Protein AF-A0A418WU88-F1 (afdb_monomer_lite)

pLDDT: mean 78.82, std 15.45, range [35.62, 96.38]

Organism: NCBI:txid2320859

Foldseek 3Di:
DDDDPVNVVVVVVVVLVVLLVVLLVVVLLVVLLVVLVVCVVVVHQLQVVVVVVVPDDPDDDDSVNSSVVSSVVSSVVCVVPVCVCVVVVVSSVVSSVVVVVVVDDDDPPPPD

Radius of gyration: 18.82 Å; chains: 1; bounding box: 49×26×50 Å

Structure (mmCIF, N/CA/C/O backbone):
data_AF-A0A418WU88-F1
#
_entry.id   AF-A0A418WU88-F1
#
loop_
_atom_site.group_PDB
_atom_site.id
_atom_site.type_symbol
_atom_site.label_atom_id
_atom_site.label_alt_id
_atom_site.label_comp_id
_atom_site.label_asym_id
_atom_site.label_entity_id
_atom_site.label_seq_id
_atom_site.pdbx_PDB_ins_code
_atom_site.Cartn_x
_atom_site.Cartn_y
_atom_site.Cartn_z
_atom_site.occupancy
_atom_site.B_iso_or_equiv
_atom_site.auth_seq_id
_atom_site.auth_comp_id
_atom_site.auth_asym_id
_atom_site.auth_atom_id
_atom_site.pdbx_PDB_model_num
ATOM 1 N N . MET A 1 1 ? 35.689 -14.035 -19.741 1.00 50.28 1 MET A N 1
ATOM 2 C CA . MET A 1 1 ? 34.297 -14.440 -19.450 1.00 50.28 1 MET A CA 1
ATOM 3 C C . MET A 1 1 ? 33.384 -13.626 -20.368 1.00 50.28 1 MET A C 1
ATOM 5 O O . MET A 1 1 ? 33.329 -12.415 -20.205 1.00 50.28 1 MET A O 1
ATOM 9 N N . ARG A 1 2 ? 32.808 -14.221 -21.427 1.00 58.41 2 ARG A N 1
ATOM 10 C CA . ARG A 1 2 ? 31.928 -13.491 -22.364 1.00 58.41 2 ARG A CA 1
ATOM 11 C C . ARG A 1 2 ? 30.528 -13.432 -21.758 1.00 58.41 2 ARG A C 1
ATOM 13 O O . ARG A 1 2 ? 29.862 -14.454 -21.691 1.00 58.41 2 ARG A O 1
ATOM 20 N N . VAL A 1 3 ? 30.118 -12.250 -21.311 1.00 57.59 3 VAL A N 1
ATOM 21 C CA . VAL A 1 3 ? 28.709 -11.956 -21.036 1.00 57.59 3 VAL A CA 1
ATOM 22 C C . VAL A 1 3 ? 28.000 -11.877 -22.385 1.00 57.59 3 VAL A C 1
ATOM 24 O O . VAL A 1 3 ? 28.445 -11.140 -23.266 1.00 57.59 3 VAL A O 1
ATOM 27 N N . THR A 1 4 ? 26.953 -12.673 -22.581 1.00 71.12 4 THR A N 1
ATOM 28 C CA . THR A 1 4 ? 26.183 -12.661 -23.829 1.00 71.12 4 THR A CA 1
ATOM 29 C C . THR A 1 4 ? 25.096 -11.584 -23.775 1.00 71.12 4 THR A C 1
ATOM 31 O O . THR A 1 4 ? 24.661 -11.179 -22.697 1.00 71.12 4 THR A O 1
ATOM 34 N N . ALA A 1 5 ? 24.621 -11.111 -24.932 1.00 67.31 5 ALA A N 1
ATOM 35 C CA . ALA A 1 5 ? 23.509 -10.154 -24.995 1.00 67.31 5 ALA A CA 1
ATOM 36 C C . ALA A 1 5 ? 22.245 -10.681 -24.281 1.00 67.31 5 ALA A C 1
ATOM 38 O O . ALA A 1 5 ? 21.506 -9.909 -23.675 1.00 67.31 5 ALA A O 1
ATOM 39 N N . LEU A 1 6 ? 22.042 -12.004 -24.279 1.00 68.19 6 LEU A N 1
ATOM 40 C CA . LEU A 1 6 ? 20.950 -12.669 -23.569 1.00 68.19 6 LEU A CA 1
ATOM 41 C C . LEU A 1 6 ? 21.072 -12.528 -22.039 1.00 68.19 6 LEU A C 1
ATOM 43 O O . LEU A 1 6 ? 20.075 -12.280 -21.359 1.00 68.19 6 LEU A O 1
ATOM 47 N N . ASP A 1 7 ? 22.293 -12.605 -21.501 1.00 69.56 7 ASP A N 1
ATOM 48 C CA . ASP A 1 7 ? 22.562 -12.419 -20.067 1.00 69.56 7 ASP A CA 1
ATOM 49 C C . ASP A 1 7 ? 22.348 -10.970 -19.611 1.00 69.56 7 ASP A C 1
ATOM 51 O O . ASP A 1 7 ? 22.044 -10.718 -18.443 1.00 69.56 7 ASP A O 1
ATOM 55 N N . MET A 1 8 ? 22.545 -10.004 -20.513 1.00 63.41 8 MET A N 1
ATOM 56 C CA . MET A 1 8 ? 22.290 -8.585 -20.243 1.00 63.41 8 MET A CA 1
ATOM 57 C C . MET A 1 8 ? 20.791 -8.285 -20.262 1.00 63.41 8 MET A C 1
ATOM 59 O O . MET A 1 8 ? 20.279 -7.707 -19.308 1.00 63.41 8 MET A O 1
ATOM 63 N N . ILE A 1 9 ? 20.072 -8.768 -21.282 1.00 71.12 9 ILE A N 1
ATOM 64 C CA . ILE A 1 9 ? 18.610 -8.621 -21.393 1.00 71.12 9 ILE A CA 1
ATOM 65 C C . ILE A 1 9 ? 17.907 -9.234 -20.174 1.00 71.12 9 ILE A C 1
ATOM 67 O O . ILE A 1 9 ? 17.002 -8.624 -19.605 1.00 71.12 9 ILE A O 1
ATOM 71 N N . SER A 1 10 ? 18.359 -10.407 -19.725 1.00 79.19 10 SER A N 1
ATOM 72 C CA . SER A 1 10 ? 17.788 -11.086 -18.555 1.00 79.19 10 SER A CA 1
ATOM 73 C C . SER A 1 10 ? 18.009 -10.300 -17.256 1.00 79.19 10 SER A C 1
ATOM 75 O O . SER A 1 10 ? 17.119 -10.238 -16.405 1.00 79.19 10 SER A O 1
ATOM 77 N N . ARG A 1 11 ? 19.174 -9.653 -17.104 1.00 80.25 11 ARG A N 1
ATOM 78 C CA . ARG A 1 11 ? 19.482 -8.803 -15.943 1.00 80.25 11 ARG A CA 1
ATOM 79 C C . ARG A 1 11 ? 18.674 -7.511 -15.933 1.00 80.25 11 ARG A C 1
ATOM 81 O O . ARG A 1 11 ? 18.144 -7.151 -14.884 1.00 80.25 11 ARG A O 1
ATOM 88 N N . ASP A 1 12 ? 18.521 -6.858 -17.080 1.00 83.19 12 ASP A N 1
ATOM 89 C CA . ASP A 1 12 ? 17.716 -5.639 -17.193 1.00 83.19 12 ASP A CA 1
ATOM 90 C C . ASP A 1 12 ? 16.227 -5.911 -16.954 1.00 83.19 12 ASP A C 1
ATOM 92 O O . ASP A 1 12 ? 15.564 -5.148 -16.247 1.00 83.19 12 ASP A O 1
ATOM 96 N N . ALA A 1 13 ? 15.702 -7.029 -17.466 1.00 84.81 13 ALA A N 1
ATOM 97 C CA . ALA A 1 13 ? 14.332 -7.454 -17.193 1.00 84.81 13 ALA A CA 1
ATOM 98 C C . ALA A 1 13 ? 14.111 -7.731 -15.697 1.00 84.81 13 ALA A C 1
ATOM 100 O O . ALA A 1 13 ? 13.156 -7.218 -15.110 1.00 84.81 13 ALA A O 1
ATOM 101 N N . ARG A 1 14 ? 15.026 -8.471 -15.050 1.00 86.38 14 ARG A N 1
ATOM 102 C CA . ARG A 1 14 ? 14.977 -8.720 -13.598 1.00 86.38 14 ARG A CA 1
ATOM 103 C C . ARG A 1 14 ? 15.026 -7.413 -12.807 1.00 86.38 14 ARG A C 1
ATOM 105 O O . ARG A 1 14 ? 14.232 -7.233 -11.890 1.00 86.38 14 ARG A O 1
ATOM 112 N N . ARG A 1 15 ? 15.911 -6.485 -13.181 1.00 85.31 15 ARG A N 1
ATOM 113 C CA . ARG A 1 15 ? 16.019 -5.170 -12.538 1.00 85.31 15 ARG A CA 1
ATOM 114 C C . ARG A 1 15 ? 14.706 -4.393 -12.626 1.00 85.31 15 ARG A C 1
ATOM 116 O O . ARG A 1 15 ? 14.233 -3.909 -11.606 1.00 85.31 15 ARG A O 1
ATOM 123 N N . ARG A 1 16 ? 14.097 -4.304 -13.810 1.00 87.00 16 ARG A N 1
ATOM 124 C CA . ARG A 1 16 ? 12.817 -3.599 -13.998 1.00 87.00 16 ARG A CA 1
ATOM 125 C C . ARG A 1 16 ? 11.690 -4.196 -13.158 1.00 87.00 16 ARG A C 1
ATOM 127 O O . ARG A 1 16 ? 10.945 -3.446 -12.540 1.00 87.00 16 ARG A O 1
ATOM 134 N N . LEU A 1 17 ? 11.597 -5.525 -13.081 1.00 87.56 17 LEU A N 1
ATOM 135 C CA . LEU A 1 17 ? 10.594 -6.197 -12.246 1.00 87.56 17 LEU A CA 1
ATOM 136 C C . LEU A 1 17 ? 10.758 -5.868 -10.757 1.00 87.56 17 LEU A C 1
ATOM 138 O O . LEU A 1 17 ? 9.769 -5.672 -10.059 1.00 87.56 17 LEU A O 1
ATOM 142 N N . LEU A 1 18 ? 11.997 -5.774 -10.275 1.00 88.00 18 LEU A N 1
ATOM 143 C CA . LEU A 1 18 ? 12.281 -5.423 -8.883 1.00 88.00 18 LEU A CA 1
ATOM 144 C C . LEU A 1 18 ? 11.927 -3.966 -8.570 1.00 88.00 18 LEU A C 1
ATOM 146 O O . LEU A 1 18 ? 11.312 -3.706 -7.542 1.00 88.00 18 LEU A O 1
ATOM 150 N N . LEU A 1 19 ? 12.252 -3.033 -9.468 1.00 89.25 19 LEU A N 1
ATOM 151 C CA . LEU A 1 19 ? 11.873 -1.624 -9.309 1.00 89.25 19 LEU A CA 1
ATOM 152 C C . LEU A 1 19 ? 10.352 -1.438 -9.361 1.00 89.25 19 LEU A C 1
ATOM 154 O O . LEU A 1 19 ? 9.805 -0.630 -8.616 1.00 89.25 19 LEU A O 1
ATOM 158 N N . LEU A 1 20 ? 9.658 -2.209 -10.203 1.00 90.62 20 LEU A N 1
ATOM 159 C CA . LEU A 1 20 ? 8.199 -2.248 -10.213 1.00 90.62 20 LEU A CA 1
ATOM 160 C C . LEU A 1 20 ? 7.647 -2.782 -8.882 1.00 90.62 20 LEU A C 1
ATOM 162 O O . LEU A 1 20 ? 6.722 -2.194 -8.331 1.00 90.62 20 LEU A O 1
ATOM 166 N N . ALA A 1 21 ? 8.223 -3.857 -8.336 1.00 89.00 21 ALA A N 1
ATOM 167 C CA . ALA A 1 21 ? 7.818 -4.386 -7.034 1.00 89.00 21 ALA A CA 1
ATOM 168 C C . ALA A 1 21 ? 8.037 -3.368 -5.898 1.00 89.00 21 ALA A C 1
ATOM 170 O O . ALA A 1 21 ? 7.178 -3.231 -5.028 1.00 89.00 21 ALA A O 1
ATOM 171 N N . GLU A 1 22 ? 9.142 -2.618 -5.932 1.00 91.81 22 GLU A N 1
ATOM 172 C CA . GLU A 1 22 ? 9.416 -1.521 -4.995 1.00 91.81 22 GLU A CA 1
ATOM 173 C C . GLU A 1 22 ? 8.390 -0.387 -5.144 1.00 91.81 22 GLU A C 1
ATOM 175 O O . GLU A 1 22 ? 7.791 0.030 -4.155 1.00 91.81 22 GLU A O 1
ATOM 180 N N . ALA A 1 23 ? 8.097 0.046 -6.374 1.00 92.06 23 ALA A N 1
ATOM 181 C CA . ALA A 1 23 ? 7.081 1.06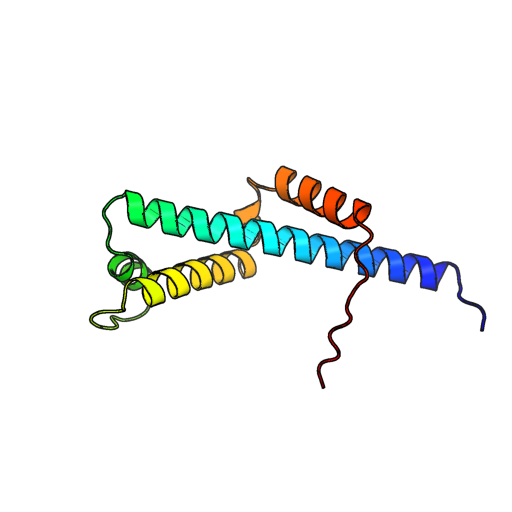3 -6.646 1.00 92.06 23 ALA A CA 1
ATOM 182 C C . ALA A 1 23 ? 5.683 0.646 -6.155 1.00 92.06 23 ALA A C 1
ATOM 184 O O . ALA A 1 23 ? 4.987 1.441 -5.522 1.00 92.06 23 ALA A O 1
ATOM 185 N N . ILE A 1 24 ? 5.283 -0.605 -6.403 1.00 91.62 24 ILE A N 1
ATOM 186 C CA . ILE A 1 24 ? 4.026 -1.177 -5.902 1.00 91.62 24 ILE A CA 1
ATOM 187 C C . ILE A 1 24 ? 4.017 -1.179 -4.370 1.00 91.62 24 ILE A C 1
ATOM 189 O O . ILE A 1 24 ? 3.025 -0.778 -3.764 1.00 91.62 24 ILE A O 1
ATOM 193 N N . GLY A 1 25 ? 5.117 -1.603 -3.741 1.00 90.50 25 GLY A N 1
ATOM 194 C CA . GLY A 1 25 ? 5.255 -1.639 -2.287 1.00 90.50 25 GLY A CA 1
ATOM 195 C C . GLY A 1 25 ? 5.140 -0.258 -1.640 1.00 90.50 25 GLY A C 1
ATOM 196 O O . GLY A 1 25 ? 4.444 -0.112 -0.634 1.00 90.50 25 GLY A O 1
ATOM 197 N N . ASP A 1 26 ? 5.768 0.756 -2.231 1.00 92.38 26 ASP A N 1
ATOM 198 C CA . ASP A 1 26 ? 5.703 2.147 -1.772 1.00 92.38 26 ASP A CA 1
ATOM 199 C C . ASP A 1 26 ? 4.275 2.702 -1.843 1.00 92.38 26 ASP A C 1
ATOM 201 O O . ASP A 1 26 ? 3.757 3.243 -0.859 1.00 92.38 26 ASP A O 1
ATOM 205 N N . VAL A 1 27 ? 3.614 2.537 -2.994 1.00 93.69 27 VAL A N 1
ATOM 206 C CA . VAL A 1 27 ? 2.232 2.997 -3.191 1.00 93.69 27 VAL A CA 1
ATOM 207 C C . VAL A 1 27 ? 1.291 2.261 -2.242 1.00 93.69 27 VAL A C 1
ATOM 209 O O . VAL A 1 27 ? 0.457 2.890 -1.592 1.00 93.69 27 VAL A O 1
ATOM 212 N N . ALA A 1 28 ? 1.465 0.949 -2.074 1.00 92.25 28 ALA A N 1
ATOM 213 C CA . ALA A 1 28 ? 0.671 0.173 -1.134 1.00 92.25 28 ALA A CA 1
ATOM 214 C C . ALA A 1 28 ? 0.828 0.686 0.310 1.00 92.25 28 ALA A C 1
ATOM 216 O O . ALA A 1 28 ? -0.160 0.882 1.013 1.00 92.25 28 ALA A O 1
ATOM 217 N N . GLN A 1 29 ? 2.047 0.977 0.765 1.00 91.38 29 GLN A N 1
ATOM 218 C CA . GLN A 1 29 ? 2.265 1.516 2.112 1.00 91.38 29 GLN A CA 1
ATOM 219 C C . GLN A 1 29 ? 1.614 2.889 2.310 1.00 91.38 29 GLN A C 1
ATOM 221 O O . GLN A 1 29 ? 0.975 3.123 3.341 1.00 91.38 29 GLN A O 1
ATOM 226 N N . ARG A 1 30 ? 1.734 3.786 1.323 1.00 94.25 30 ARG A N 1
ATOM 227 C CA . ARG A 1 30 ? 1.082 5.102 1.364 1.00 94.25 30 ARG A CA 1
ATOM 228 C C . ARG A 1 30 ? -0.435 4.957 1.469 1.00 94.25 30 ARG A C 1
ATOM 230 O O . ARG A 1 30 ? -1.046 5.556 2.355 1.00 94.25 30 ARG A O 1
ATOM 237 N N . VAL A 1 31 ? -1.040 4.145 0.602 1.00 91.44 31 VAL A N 1
ATOM 238 C CA . VAL A 1 31 ? -2.494 3.953 0.593 1.00 91.44 31 VAL A CA 1
ATOM 239 C C . VAL A 1 31 ? -2.960 3.270 1.882 1.00 91.44 31 VAL A C 1
ATOM 241 O O . VAL A 1 31 ? -3.949 3.709 2.462 1.00 91.44 31 VAL A O 1
ATOM 244 N N . ALA A 1 32 ? -2.225 2.288 2.415 1.00 89.62 32 ALA A N 1
ATOM 245 C CA . ALA A 1 32 ? -2.522 1.692 3.721 1.00 89.62 32 ALA A CA 1
ATOM 246 C C . ALA A 1 32 ? -2.617 2.762 4.824 1.00 89.62 32 ALA A C 1
ATOM 248 O O . ALA A 1 32 ? -3.568 2.777 5.610 1.00 89.62 32 ALA A O 1
ATOM 249 N N . ALA A 1 33 ? -1.663 3.698 4.860 1.00 88.31 33 ALA A N 1
ATOM 250 C CA . ALA A 1 33 ? -1.660 4.799 5.819 1.00 88.31 33 ALA A CA 1
ATOM 251 C C . ALA A 1 33 ? -2.843 5.767 5.618 1.00 88.31 33 ALA A C 1
ATOM 253 O O . ALA A 1 33 ? -3.414 6.263 6.597 1.00 88.31 33 ALA A O 1
ATOM 254 N N . GLU A 1 34 ? -3.257 6.012 4.372 1.00 90.62 34 GLU A N 1
ATOM 255 C CA . GLU A 1 34 ? -4.448 6.809 4.062 1.00 90.62 34 GLU A CA 1
ATOM 256 C C . GLU A 1 34 ? -5.736 6.134 4.512 1.00 90.62 34 GLU A C 1
ATOM 258 O O . GLU A 1 34 ? -6.593 6.802 5.090 1.00 90.62 34 GLU A O 1
ATOM 263 N N . GLN A 1 35 ? -5.862 4.822 4.310 1.00 86.19 35 GLN A N 1
ATOM 264 C CA . GLN A 1 35 ? -7.029 4.059 4.753 1.00 86.19 35 GLN A CA 1
ATOM 265 C C . GLN A 1 35 ? -7.138 4.050 6.276 1.00 86.19 35 GLN A C 1
ATOM 267 O O . GLN A 1 35 ? -8.208 4.316 6.825 1.00 86.19 35 GLN A O 1
ATOM 272 N N . VAL A 1 36 ? -6.020 3.858 6.981 1.00 85.38 36 VAL A N 1
ATOM 273 C CA . VAL A 1 36 ? -5.987 3.998 8.443 1.00 85.38 36 VAL A CA 1
ATOM 274 C C . VAL A 1 36 ? -6.410 5.407 8.866 1.00 85.38 36 VAL A C 1
ATOM 276 O O . VAL A 1 36 ? -7.251 5.569 9.753 1.00 85.38 36 VAL A O 1
ATOM 279 N N . SER A 1 37 ? -5.873 6.437 8.212 1.00 87.19 37 SER A N 1
ATOM 280 C CA . SER A 1 37 ? -6.225 7.832 8.498 1.00 87.19 37 SER A CA 1
ATOM 281 C C . SER A 1 37 ? -7.694 8.140 8.190 1.00 87.19 37 SER A C 1
ATOM 283 O O . SER A 1 37 ? -8.320 8.947 8.877 1.00 87.19 37 SER A O 1
ATOM 285 N N . HIS A 1 38 ? -8.267 7.510 7.164 1.00 86.81 38 HIS A N 1
ATOM 286 C CA . HIS A 1 38 ? -9.679 7.620 6.815 1.00 86.81 38 HIS A CA 1
ATOM 287 C C . HIS A 1 38 ? -10.564 7.031 7.917 1.00 86.81 38 HIS A C 1
ATOM 289 O O . HIS A 1 38 ? -11.424 7.745 8.430 1.00 86.81 38 HIS A O 1
ATOM 295 N N . VAL A 1 39 ? -10.282 5.800 8.358 1.00 82.50 39 VAL A N 1
ATOM 296 C CA . VAL A 1 39 ? -10.974 5.147 9.485 1.00 82.50 39 VAL A CA 1
ATOM 297 C C . VAL A 1 39 ? -10.941 6.031 10.732 1.00 82.50 39 VAL A C 1
ATOM 299 O O . VAL A 1 39 ? -11.965 6.274 11.363 1.00 82.50 39 VAL A O 1
ATOM 302 N N . MET A 1 40 ? -9.774 6.592 11.055 1.00 80.38 40 MET A N 1
ATOM 303 C CA . MET A 1 40 ? -9.610 7.451 12.229 1.00 80.38 40 MET A CA 1
ATOM 304 C C . MET A 1 40 ? -10.401 8.765 12.151 1.00 80.38 40 MET A C 1
ATOM 306 O O . MET A 1 40 ? -10.819 9.281 13.187 1.00 80.38 40 MET A O 1
ATOM 310 N N . ARG A 1 41 ? -10.604 9.324 10.950 1.00 84.12 41 ARG A N 1
ATOM 311 C CA . ARG A 1 41 ? -11.381 10.561 10.748 1.00 84.12 41 ARG A CA 1
ATOM 312 C C . ARG A 1 41 ? -12.888 10.349 10.839 1.00 84.12 41 ARG A C 1
ATOM 314 O O . ARG A 1 41 ? -13.586 11.288 11.202 1.00 84.12 41 ARG A O 1
ATOM 321 N N . GLN A 1 42 ? -13.384 9.145 10.556 1.00 79.69 42 GLN A N 1
ATOM 322 C CA . GLN A 1 42 ? -14.812 8.828 10.680 1.00 79.69 42 GLN A CA 1
ATOM 323 C C . GLN A 1 42 ? -15.288 8.700 12.140 1.00 79.69 42 GLN A C 1
ATOM 325 O O . GLN A 1 42 ? -16.467 8.472 12.389 1.00 79.69 42 GLN A O 1
ATOM 330 N N . GLY A 1 43 ? -14.396 8.884 13.121 1.00 61.66 43 GLY A N 1
ATOM 331 C CA . GLY A 1 43 ? -14.728 8.788 14.545 1.00 61.66 43 GLY A CA 1
ATOM 332 C C . GLY A 1 43 ? -14.732 7.354 15.076 1.00 61.66 43 GLY A C 1
ATOM 333 O O . GLY A 1 43 ? -14.951 7.147 16.271 1.00 61.66 43 GLY A O 1
ATOM 334 N N . ASP A 1 44 ? -14.429 6.370 14.229 1.00 65.75 44 ASP A N 1
ATOM 335 C CA . ASP A 1 44 ? -14.265 4.990 14.654 1.00 65.75 44 ASP A CA 1
ATOM 336 C C . ASP A 1 44 ? -12.929 4.794 15.373 1.00 65.75 44 ASP A C 1
ATOM 338 O O . ASP A 1 44 ? -11.850 5.171 14.908 1.00 65.75 44 ASP A O 1
ATOM 342 N N . ALA A 1 45 ? -12.992 4.165 16.548 1.00 72.56 45 ALA A N 1
ATOM 343 C CA . ALA A 1 45 ? -11.792 3.726 17.240 1.00 72.56 45 ALA A CA 1
ATOM 344 C C . ALA A 1 45 ? -11.078 2.677 16.363 1.00 72.56 45 ALA A C 1
ATOM 346 O O . ALA A 1 45 ? -11.709 1.683 16.003 1.00 72.56 45 ALA A O 1
ATOM 347 N N . PRO A 1 46 ? -9.769 2.805 16.070 1.00 70.56 46 PRO A N 1
ATOM 348 C CA . PRO A 1 46 ? -9.023 1.816 15.280 1.00 70.56 46 PRO A CA 1
ATOM 349 C C . PRO A 1 46 ? -9.193 0.368 15.765 1.00 70.56 46 PRO A C 1
ATOM 351 O O . PRO A 1 46 ? -9.197 -0.567 14.973 1.00 70.56 46 PRO A O 1
ATOM 354 N N . SER A 1 47 ? -9.397 0.171 17.070 1.00 68.62 47 SER A N 1
ATOM 355 C CA . SER A 1 47 ? -9.705 -1.131 17.669 1.00 68.62 47 SER A CA 1
ATOM 356 C C . SER A 1 47 ? -11.044 -1.727 17.209 1.00 68.62 47 SER A C 1
ATOM 358 O O . SER A 1 47 ? -11.137 -2.944 17.056 1.00 68.62 47 SER A O 1
ATOM 360 N N . ARG A 1 48 ? -12.071 -0.906 16.948 1.00 72.56 48 ARG A N 1
ATOM 361 C CA . ARG A 1 48 ? -13.341 -1.358 16.355 1.00 72.56 48 ARG A CA 1
ATOM 362 C C . ARG A 1 48 ? -13.154 -1.814 14.916 1.00 72.56 48 ARG A C 1
ATOM 364 O O . ARG A 1 48 ? -13.635 -2.889 14.585 1.00 72.56 48 ARG A O 1
ATOM 371 N N . ALA A 1 49 ? -12.409 -1.067 14.104 1.00 73.12 49 ALA A N 1
ATOM 372 C CA . ALA A 1 49 ? -12.115 -1.466 12.728 1.00 73.12 49 ALA A CA 1
ATOM 373 C C . ALA A 1 49 ? -11.361 -2.809 12.674 1.00 73.12 49 ALA A C 1
ATOM 375 O O . ALA A 1 49 ? -11.738 -3.694 11.913 1.00 73.12 49 ALA A O 1
ATOM 376 N N . VAL A 1 50 ? -10.374 -3.017 13.558 1.00 70.94 50 VAL A N 1
ATOM 377 C CA . VAL A 1 50 ? -9.693 -4.321 13.705 1.00 70.94 50 VAL A CA 1
ATOM 378 C C . VAL A 1 50 ? -10.672 -5.436 14.093 1.00 70.94 50 VAL A C 1
ATOM 380 O O . VAL A 1 50 ? -10.581 -6.538 13.562 1.00 70.94 50 VAL A O 1
ATOM 383 N N . THR A 1 51 ? -11.627 -5.147 14.981 1.00 69.75 51 THR A N 1
ATOM 384 C CA . THR A 1 51 ? -12.644 -6.119 15.421 1.00 69.75 51 THR A CA 1
ATOM 385 C C . THR A 1 51 ? -13.627 -6.470 14.294 1.00 69.75 51 THR A C 1
ATOM 387 O O . THR A 1 51 ? -13.996 -7.630 14.137 1.00 69.75 51 THR A O 1
ATOM 390 N N . MET A 1 52 ? -14.036 -5.487 13.483 1.00 68.25 52 MET A N 1
ATOM 391 C CA . MET A 1 52 ? -14.933 -5.684 12.334 1.00 68.25 52 MET A CA 1
ATOM 392 C C . MET A 1 52 ? -14.299 -6.512 11.211 1.00 68.25 52 MET A C 1
ATOM 394 O O . MET A 1 52 ? -15.016 -7.168 10.464 1.00 68.25 52 MET A O 1
ATOM 398 N N . LEU A 1 53 ? -12.967 -6.550 11.127 1.00 67.12 53 LEU A N 1
ATOM 399 C CA . LEU A 1 53 ? -12.217 -7.380 10.178 1.00 67.12 53 LEU A CA 1
ATOM 400 C C . LEU A 1 53 ? -12.174 -8.874 10.569 1.00 67.12 53 LEU A C 1
ATOM 402 O O . LEU A 1 53 ? -11.371 -9.631 10.031 1.00 67.12 53 LEU A O 1
ATOM 406 N N . GLY A 1 54 ? -13.007 -9.319 11.518 1.00 59.28 54 GLY A N 1
ATOM 407 C CA . GLY A 1 54 ? -13.158 -10.732 11.885 1.00 59.28 54 GLY A CA 1
ATOM 408 C C . GLY A 1 54 ? -11.986 -11.321 12.677 1.00 59.28 54 GLY A C 1
ATOM 409 O O . GLY A 1 54 ? -12.052 -12.477 13.096 1.00 59.28 54 GLY A O 1
ATOM 410 N N . ARG A 1 55 ? -10.925 -10.543 12.942 1.00 58.97 55 ARG A N 1
ATOM 411 C CA . ARG A 1 55 ? -9.859 -10.945 13.866 1.00 58.97 55 ARG A CA 1
ATOM 412 C C . ARG A 1 55 ? -10.336 -10.689 15.296 1.00 58.97 55 ARG A C 1
ATOM 414 O O . ARG A 1 55 ? -10.552 -9.550 15.700 1.00 58.97 55 ARG A O 1
ATOM 421 N N . LEU A 1 56 ? -10.547 -11.793 16.014 1.00 52.31 56 LEU A N 1
ATOM 422 C CA . LEU A 1 56 ? -11.116 -11.883 17.359 1.00 52.31 56 LEU A CA 1
ATOM 423 C C . LEU A 1 56 ? -10.648 -10.777 18.317 1.00 52.31 56 LEU A C 1
ATOM 425 O O . LEU A 1 56 ? -9.482 -10.38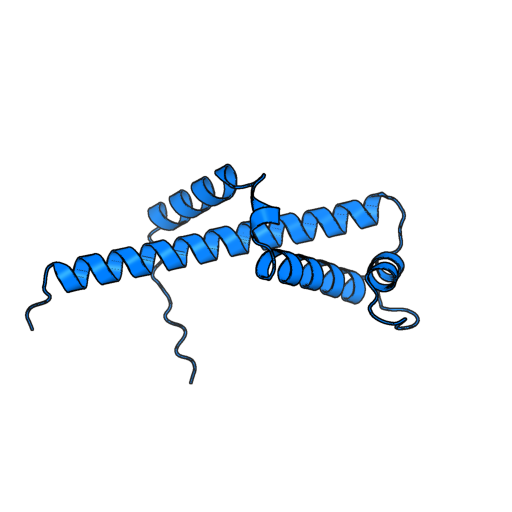9 18.350 1.00 52.31 56 LEU A O 1
ATOM 429 N N . ALA A 1 57 ? -11.613 -10.333 19.121 1.00 51.91 57 ALA A N 1
ATOM 430 C CA . ALA A 1 57 ? -11.541 -9.322 20.162 1.00 51.91 57 ALA A CA 1
ATOM 431 C C . ALA A 1 57 ? -10.301 -9.438 21.070 1.00 51.91 57 ALA A C 1
ATOM 433 O O . ALA A 1 57 ? -10.343 -10.044 22.139 1.00 51.91 57 ALA A O 1
ATOM 434 N N . GLU A 1 58 ? -9.210 -8.765 20.709 1.00 52.59 58 GLU A N 1
ATOM 435 C CA . GLU A 1 58 ? -8.220 -8.356 21.701 1.00 52.59 58 GLU A CA 1
ATOM 436 C C . GLU A 1 58 ? -8.805 -7.156 22.455 1.00 52.59 58 GLU A C 1
ATOM 438 O O . GLU A 1 58 ? -8.805 -6.015 21.979 1.00 52.59 58 GLU A O 1
ATOM 443 N N . ALA A 1 59 ? -9.365 -7.432 23.634 1.00 55.12 59 ALA A N 1
ATOM 444 C CA . ALA A 1 59 ? -9.820 -6.411 24.561 1.00 55.12 59 ALA A CA 1
ATOM 445 C C . ALA A 1 59 ? -8.713 -5.354 24.753 1.00 55.12 59 ALA A C 1
ATOM 447 O O . ALA A 1 59 ? -7.626 -5.647 25.243 1.00 55.12 59 ALA A O 1
ATOM 448 N N . ARG A 1 60 ? -9.014 -4.111 24.349 1.00 65.38 60 ARG A N 1
ATOM 449 C CA . ARG A 1 60 ? -8.158 -2.916 24.481 1.00 65.38 60 ARG A CA 1
ATOM 450 C C . ARG A 1 60 ? -6.782 -3.018 23.802 1.00 65.38 60 ARG A C 1
A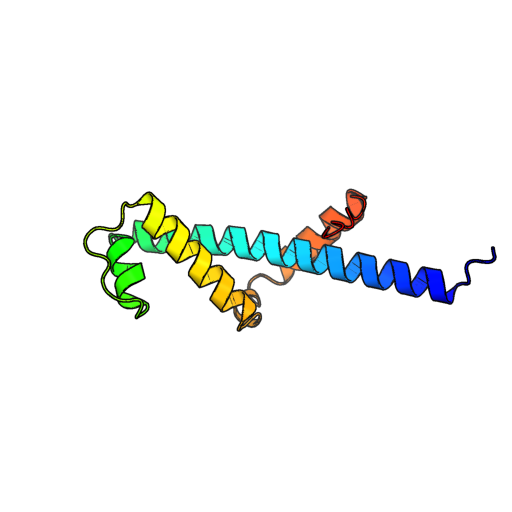TOM 452 O O . ARG A 1 60 ? -5.754 -2.769 24.426 1.00 65.38 60 ARG A O 1
ATOM 459 N N . LEU A 1 61 ? -6.757 -3.257 22.491 1.00 72.25 61 LEU A N 1
ATOM 460 C CA . LEU A 1 61 ? -5.574 -2.942 21.679 1.00 72.25 61 LEU A CA 1
ATOM 461 C C . LEU A 1 61 ? -5.188 -1.453 21.830 1.00 72.25 61 LEU A C 1
ATOM 463 O O . LEU A 1 61 ? -6.019 -0.579 21.557 1.00 72.25 61 LEU A O 1
ATOM 467 N N . PRO A 1 62 ? -3.937 -1.131 22.218 1.00 79.88 62 PRO A N 1
ATOM 468 C CA . PRO A 1 62 ? -3.440 0.239 22.190 1.00 79.88 62 PRO A CA 1
ATOM 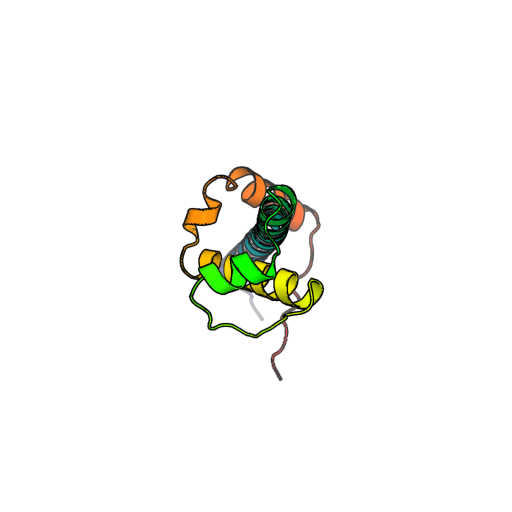469 C C . PRO A 1 62 ? -3.567 0.832 20.784 1.00 79.88 62 PRO A C 1
ATOM 471 O O . PRO A 1 62 ? -3.294 0.147 19.797 1.00 79.88 62 PRO A O 1
ATOM 474 N N . ARG A 1 63 ? -3.912 2.123 20.687 1.00 80.06 63 ARG A N 1
ATOM 475 C CA . ARG A 1 63 ? -4.141 2.825 19.406 1.00 80.06 63 ARG A CA 1
ATOM 476 C C . ARG A 1 63 ? -3.031 2.581 18.381 1.00 80.06 63 ARG A C 1
ATOM 478 O O . ARG A 1 63 ? -3.329 2.304 17.227 1.00 80.06 63 ARG A O 1
ATOM 485 N N . ARG A 1 64 ? -1.767 2.627 18.813 1.00 84.50 64 ARG A N 1
ATOM 486 C CA . ARG A 1 64 ? -0.603 2.348 17.960 1.00 84.50 64 ARG A CA 1
ATOM 487 C C . ARG A 1 64 ? -0.636 0.936 17.362 1.00 84.50 64 ARG A C 1
ATOM 489 O O . ARG A 1 64 ? -0.523 0.797 16.153 1.00 84.50 64 ARG A O 1
ATOM 496 N N . LYS A 1 65 ? -0.859 -0.094 18.185 1.00 84.00 65 LYS A N 1
ATOM 497 C CA . LYS A 1 65 ? -0.940 -1.485 17.712 1.00 84.00 65 LYS A CA 1
ATOM 498 C C . LYS A 1 65 ? -2.133 -1.705 16.783 1.00 84.00 65 LYS A C 1
ATOM 500 O O . LYS A 1 65 ? -2.032 -2.471 15.835 1.00 84.00 65 LYS A O 1
ATOM 505 N N . ALA A 1 66 ? -3.258 -1.036 17.036 1.00 80.81 66 ALA A N 1
ATOM 506 C CA . ALA A 1 66 ? -4.414 -1.101 16.146 1.00 80.81 66 ALA A CA 1
ATOM 507 C C . ALA A 1 66 ? -4.115 -0.479 14.768 1.00 80.81 66 ALA A C 1
ATOM 509 O O . ALA A 1 66 ? -4.471 -1.068 13.755 1.00 80.81 66 ALA A O 1
ATOM 510 N N . ILE A 1 67 ? -3.411 0.658 14.727 1.00 84.44 67 ILE A N 1
ATOM 511 C CA . ILE A 1 67 ? -2.935 1.287 13.483 1.00 84.44 67 ILE A CA 1
ATOM 512 C C . ILE A 1 67 ? -2.001 0.347 12.712 1.00 84.44 67 ILE A C 1
ATOM 514 O O . ILE A 1 67 ? -2.220 0.113 11.527 1.00 84.44 67 ILE A O 1
ATOM 518 N N . GLU A 1 68 ? -1.005 -0.227 13.389 1.00 86.12 68 GLU A N 1
ATOM 519 C CA . GLU A 1 68 ? -0.054 -1.171 12.786 1.00 86.12 68 GLU A CA 1
ATOM 520 C C . GLU A 1 68 ? -0.776 -2.404 12.215 1.00 86.12 68 GLU A C 1
ATOM 522 O O . GLU A 1 68 ? -0.523 -2.792 11.076 1.00 86.12 68 GLU A O 1
ATOM 527 N N . LYS A 1 69 ? -1.735 -2.980 12.959 1.00 84.62 69 LYS A N 1
ATOM 528 C CA . LYS A 1 69 ? -2.541 -4.117 12.483 1.00 84.62 69 LYS A CA 1
ATOM 529 C C . LYS A 1 69 ? -3.421 -3.759 11.284 1.00 84.62 69 LYS A C 1
ATOM 531 O O . LYS A 1 69 ? -3.514 -4.560 10.362 1.00 84.62 69 LYS A O 1
ATOM 536 N N . LEU A 1 70 ? -4.056 -2.585 11.277 1.00 83.81 70 LEU A N 1
ATOM 537 C CA . LEU A 1 70 ? -4.879 -2.145 10.144 1.00 83.81 70 LEU A CA 1
ATOM 538 C C . LEU A 1 70 ? -4.039 -1.932 8.883 1.00 83.81 70 LEU A C 1
ATOM 540 O O . LEU A 1 70 ? -4.420 -2.407 7.817 1.00 83.81 70 LEU A O 1
ATOM 544 N N . ALA A 1 71 ? -2.888 -1.266 9.010 1.00 87.25 71 ALA A N 1
ATOM 545 C CA . ALA A 1 71 ? -1.972 -1.080 7.891 1.00 87.25 71 ALA A CA 1
ATOM 546 C C . ALA A 1 71 ? -1.472 -2.432 7.358 1.00 87.25 71 ALA A C 1
ATOM 548 O O . ALA A 1 71 ? -1.525 -2.674 6.155 1.00 87.25 71 ALA A O 1
ATOM 549 N N . GLY A 1 72 ? -1.062 -3.340 8.252 1.00 88.31 72 GLY A N 1
ATOM 550 C CA . GLY A 1 72 ? -0.641 -4.693 7.887 1.00 88.31 72 GLY A CA 1
ATOM 551 C C . GLY A 1 72 ? -1.733 -5.484 7.166 1.00 88.31 72 GLY A C 1
ATOM 552 O O . GLY A 1 72 ? -1.471 -6.063 6.118 1.00 88.31 72 GLY A O 1
ATOM 553 N N . GLN A 1 73 ? -2.971 -5.448 7.666 1.00 86.25 73 GLN A N 1
ATOM 554 C CA . GLN A 1 73 ? -4.098 -6.131 7.028 1.00 86.25 73 GLN A CA 1
ATOM 555 C C . GLN A 1 73 ? -4.386 -5.577 5.631 1.00 86.25 73 GLN A C 1
ATOM 557 O O . GLN A 1 73 ? -4.676 -6.339 4.714 1.00 86.25 73 GLN A O 1
ATOM 562 N N . TRP A 1 74 ? -4.304 -4.259 5.451 1.00 86.56 74 TRP A N 1
ATOM 563 C CA . TRP A 1 74 ? -4.510 -3.658 4.138 1.00 86.56 74 TRP A CA 1
ATOM 564 C C . TRP A 1 74 ? -3.419 -4.087 3.145 1.00 86.56 74 TRP A C 1
ATOM 566 O O . TRP A 1 74 ? -3.717 -4.415 1.999 1.00 86.56 74 TRP A O 1
ATOM 576 N N . LEU A 1 75 ? -2.164 -4.171 3.600 1.00 89.44 75 LEU A N 1
ATOM 577 C CA . LEU A 1 75 ? -1.058 -4.692 2.792 1.00 89.44 75 LEU A CA 1
ATOM 578 C C . LEU A 1 75 ? -1.234 -6.178 2.441 1.00 89.44 75 LEU A C 1
ATOM 580 O O . LEU A 1 75 ? -0.940 -6.566 1.312 1.00 89.44 75 LEU A O 1
ATOM 584 N N . GLU A 1 76 ? -1.732 -7.002 3.368 1.00 89.88 76 GLU A N 1
ATOM 585 C CA . GLU A 1 76 ? -2.097 -8.399 3.086 1.00 89.88 76 GLU A CA 1
ATOM 586 C C . GLU A 1 76 ? -3.195 -8.475 2.016 1.00 89.88 76 GLU A C 1
ATOM 588 O O . GLU A 1 76 ? -3.043 -9.197 1.036 1.00 89.88 76 GLU A O 1
ATOM 593 N N . MET A 1 77 ? -4.244 -7.651 2.123 1.00 88.12 77 MET A N 1
ATOM 594 C CA . MET A 1 77 ? -5.309 -7.597 1.115 1.00 88.12 77 MET A CA 1
ATOM 595 C C . MET A 1 77 ? -4.796 -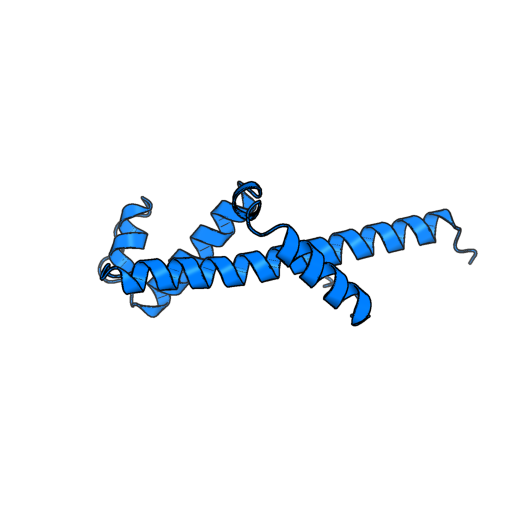7.195 -0.270 1.00 88.12 77 MET A C 1
ATOM 597 O O . MET A 1 77 ? -5.233 -7.763 -1.265 1.00 88.12 77 MET A O 1
ATOM 601 N N . VAL A 1 78 ? -3.874 -6.232 -0.355 1.00 88.38 78 VAL A N 1
ATOM 602 C CA . VAL A 1 78 ? -3.246 -5.845 -1.629 1.00 88.38 78 VAL A CA 1
ATOM 603 C C . VAL A 1 78 ? -2.368 -6.955 -2.192 1.00 88.38 78 VAL A C 1
ATOM 605 O O . VAL A 1 78 ? -2.333 -7.142 -3.406 1.00 88.38 78 VAL A O 1
ATOM 608 N N . ARG A 1 79 ? -1.670 -7.707 -1.336 1.00 88.81 79 ARG A N 1
ATOM 609 C CA . ARG A 1 79 ? -0.886 -8.867 -1.772 1.00 88.81 79 ARG A CA 1
ATOM 610 C C . ARG A 1 79 ? -1.784 -9.953 -2.364 1.00 88.81 79 ARG A C 1
ATOM 612 O O . ARG A 1 79 ? -1.453 -10.490 -3.417 1.00 88.81 79 ARG A O 1
ATOM 619 N N . ASP A 1 80 ? -2.901 -10.244 -1.705 1.00 90.31 80 ASP A N 1
ATOM 620 C CA . ASP A 1 80 ? -3.854 -11.269 -2.138 1.00 90.31 80 ASP A CA 1
ATOM 621 C C . ASP A 1 80 ? -4.689 -10.811 -3.344 1.00 90.31 80 ASP A C 1
ATOM 623 O O . ASP A 1 80 ? -5.096 -11.623 -4.175 1.00 90.31 80 ASP A O 1
ATOM 627 N N . ASN A 1 81 ? -4.930 -9.502 -3.465 1.00 90.19 81 ASN A N 1
ATOM 628 C CA . ASN A 1 81 ? -5.656 -8.895 -4.571 1.00 90.19 81 ASN A CA 1
ATOM 629 C C . ASN A 1 81 ? -5.002 -7.576 -5.039 1.00 90.19 81 ASN A C 1
ATOM 631 O O . ASN A 1 81 ? -5.436 -6.485 -4.645 1.00 90.19 81 ASN A O 1
ATOM 635 N N . PRO A 1 82 ? -4.016 -7.649 -5.952 1.00 87.75 82 PRO A N 1
ATOM 636 C CA . PRO A 1 82 ? -3.338 -6.469 -6.488 1.00 87.75 82 PRO A CA 1
ATOM 637 C C . PRO A 1 82 ? -4.255 -5.493 -7.236 1.00 87.75 82 PRO A C 1
ATOM 639 O O . PRO A 1 82 ? -3.910 -4.320 -7.369 1.00 87.75 82 PRO A O 1
ATOM 642 N N . ALA A 1 83 ? -5.443 -5.925 -7.684 1.00 91.00 83 ALA A N 1
ATOM 643 C CA . ALA A 1 83 ? -6.403 -5.051 -8.363 1.00 91.00 83 ALA A CA 1
ATOM 644 C C . ALA A 1 83 ? -6.923 -3.916 -7.461 1.00 91.00 83 ALA A C 1
ATOM 646 O O . ALA A 1 83 ? -7.417 -2.909 -7.963 1.00 91.00 83 ALA A O 1
ATOM 647 N N . LEU A 1 84 ? -6.756 -4.026 -6.137 1.00 90.25 84 LEU A N 1
ATOM 648 C CA . LEU A 1 84 ? -7.007 -2.927 -5.198 1.00 90.25 84 LEU A CA 1
ATOM 649 C C . LEU A 1 84 ? -6.127 -1.694 -5.470 1.00 90.25 84 LEU A C 1
ATOM 651 O O . LEU A 1 84 ? -6.482 -0.591 -5.056 1.00 90.25 84 LEU A O 1
ATOM 655 N N . LEU A 1 85 ? -5.008 -1.866 -6.180 1.00 93.62 85 LEU A N 1
ATOM 656 C CA . LEU A 1 85 ? -4.136 -0.778 -6.606 1.00 93.62 85 LEU A CA 1
ATOM 657 C C . LEU A 1 85 ? -4.450 -0.228 -8.003 1.00 93.62 85 LEU A C 1
ATOM 659 O O . LEU A 1 85 ? -3.808 0.740 -8.402 1.00 93.62 85 LEU A O 1
ATOM 663 N N . ALA A 1 86 ? -5.432 -0.776 -8.729 1.00 93.94 86 ALA A N 1
ATOM 664 C CA . ALA A 1 86 ? -5.783 -0.310 -10.076 1.00 93.94 86 ALA A CA 1
ATOM 665 C C . ALA A 1 86 ? -6.036 1.216 -10.160 1.00 93.94 86 ALA A C 1
ATOM 667 O O . ALA A 1 86 ? -5.553 1.855 -11.094 1.00 93.94 86 ALA A O 1
ATOM 668 N N . PRO A 1 87 ? -6.684 1.869 -9.168 1.00 96.38 87 PRO A N 1
ATOM 669 C CA . PRO A 1 87 ? -6.836 3.328 -9.180 1.00 96.38 87 PRO A CA 1
ATOM 670 C C . PRO A 1 87 ? -5.518 4.120 -9.099 1.00 96.38 87 PRO A C 1
ATOM 672 O O . PRO A 1 87 ? -5.514 5.320 -9.364 1.00 96.38 87 PRO A O 1
ATOM 675 N N . TYR A 1 88 ? -4.410 3.476 -8.721 1.00 95.19 88 TYR A N 1
ATOM 676 C CA . TYR A 1 88 ? -3.100 4.089 -8.485 1.00 95.19 88 TYR A CA 1
ATOM 677 C C . TYR A 1 88 ? -2.047 3.691 -9.535 1.00 95.19 88 TYR A C 1
ATOM 679 O O . TYR A 1 88 ? -0.865 3.979 -9.356 1.00 95.19 88 TYR A O 1
ATOM 687 N N . GLU A 1 89 ? -2.443 3.071 -10.652 1.00 94.50 89 GLU A N 1
ATOM 688 C CA . GLU A 1 89 ? -1.523 2.625 -11.714 1.00 94.50 89 GLU A CA 1
ATOM 689 C C . GLU A 1 89 ? -0.605 3.741 -12.231 1.00 94.50 89 GLU A C 1
ATOM 691 O O . GLU A 1 89 ? 0.596 3.534 -12.411 1.00 94.50 89 GLU A O 1
ATOM 696 N N . HIS A 1 90 ? -1.142 4.950 -12.417 1.00 96.19 90 HIS A N 1
ATOM 697 C CA . HIS A 1 90 ? -0.351 6.093 -12.875 1.00 96.19 90 HIS A CA 1
ATOM 698 C C . HIS A 1 90 ? 0.723 6.513 -11.858 1.00 96.19 90 HIS A C 1
ATOM 700 O O . HIS A 1 90 ? 1.841 6.883 -12.228 1.00 96.19 90 HIS A O 1
ATOM 706 N N . GLU A 1 91 ? 0.406 6.430 -10.568 1.00 95.38 91 GLU A N 1
ATOM 707 C CA . GLU A 1 91 ? 1.352 6.729 -9.497 1.00 95.38 91 GLU A CA 1
ATOM 708 C C . GLU A 1 91 ? 2.447 5.664 -9.418 1.00 95.38 91 GLU A C 1
ATOM 710 O O . GLU A 1 91 ? 3.623 6.011 -9.317 1.00 95.38 91 GLU A O 1
ATOM 715 N N . ILE A 1 92 ? 2.083 4.384 -9.549 1.00 94.56 92 ILE A N 1
ATOM 716 C CA . ILE A 1 92 ? 3.034 3.265 -9.604 1.00 94.56 92 ILE A CA 1
ATOM 717 C C . ILE A 1 92 ? 4.003 3.457 -10.775 1.00 94.56 92 ILE A C 1
ATOM 719 O O . ILE A 1 92 ? 5.216 3.386 -10.582 1.00 94.56 92 ILE A O 1
ATOM 723 N N . ALA A 1 93 ? 3.491 3.778 -11.968 1.00 94.25 93 ALA A N 1
ATOM 724 C CA . ALA A 1 93 ? 4.317 4.041 -13.146 1.00 94.25 93 ALA A CA 1
ATOM 725 C C . ALA A 1 93 ? 5.263 5.236 -12.934 1.00 94.25 93 ALA A C 1
ATOM 727 O O . ALA A 1 93 ? 6.451 5.163 -13.251 1.00 94.25 93 ALA A O 1
ATOM 728 N N . THR A 1 94 ? 4.761 6.322 -12.337 1.00 95.50 94 THR A N 1
ATOM 729 C CA . THR A 1 94 ? 5.574 7.500 -12.001 1.00 95.50 94 THR A CA 1
ATOM 730 C C . THR A 1 94 ? 6.676 7.142 -11.007 1.00 95.50 94 THR A C 1
ATOM 732 O O . THR A 1 94 ? 7.834 7.524 -11.184 1.00 95.50 94 THR A O 1
ATOM 735 N N . ARG A 1 95 ? 6.346 6.371 -9.967 1.00 93.31 95 ARG A N 1
ATOM 736 C CA . ARG A 1 95 ? 7.298 5.948 -8.941 1.00 93.31 95 ARG A CA 1
ATOM 737 C C . ARG A 1 95 ? 8.373 5.035 -9.518 1.00 93.31 95 ARG A C 1
ATOM 739 O O . ARG A 1 95 ? 9.548 5.245 -9.224 1.00 93.31 95 ARG A O 1
ATOM 746 N N . GLN A 1 96 ? 7.997 4.098 -10.385 1.00 93.06 96 GLN A N 1
ATOM 747 C CA . GLN A 1 96 ? 8.946 3.253 -11.102 1.00 93.06 96 GLN A CA 1
ATOM 748 C C . GLN A 1 96 ? 9.900 4.093 -11.962 1.00 93.06 96 GLN A C 1
ATOM 750 O O . GLN A 1 96 ? 11.111 3.912 -11.869 1.00 93.06 96 GLN A O 1
ATOM 755 N N . ALA A 1 97 ? 9.387 5.057 -12.734 1.00 91.19 97 ALA A N 1
ATOM 756 C CA . ALA A 1 97 ? 10.223 5.936 -13.554 1.00 91.19 97 ALA A CA 1
ATOM 757 C C . ALA A 1 97 ? 11.216 6.754 -12.706 1.00 91.19 97 ALA A C 1
ATOM 759 O O . ALA A 1 97 ? 12.376 6.918 -13.085 1.00 91.19 97 ALA A O 1
ATOM 760 N N . LEU A 1 98 ? 10.795 7.223 -11.526 1.00 92.12 98 LEU A N 1
ATOM 761 C CA . LEU A 1 98 ? 11.679 7.907 -10.577 1.00 92.12 98 LEU A CA 1
ATOM 762 C C . LEU A 1 98 ? 12.767 6.978 -10.019 1.00 92.12 98 LEU A C 1
ATOM 764 O O . LEU A 1 98 ? 13.917 7.398 -9.893 1.00 92.12 98 LEU A O 1
ATOM 768 N N . LEU A 1 99 ? 12.429 5.727 -9.696 1.00 89.38 99 LEU A N 1
ATOM 769 C CA . LEU A 1 99 ? 13.392 4.726 -9.224 1.00 89.38 99 LEU A CA 1
ATOM 770 C C . LEU A 1 99 ? 14.410 4.357 -10.315 1.00 89.38 99 LEU A C 1
ATOM 772 O O . LEU A 1 99 ? 15.607 4.253 -10.038 1.00 89.38 99 LEU A O 1
ATOM 776 N N . GLU A 1 100 ? 13.952 4.224 -11.561 1.00 88.88 100 GLU A N 1
ATOM 777 C CA . GLU A 1 100 ? 14.803 3.997 -12.731 1.00 88.88 100 GLU A CA 1
ATOM 778 C C . GLU A 1 100 ? 15.768 5.172 -12.960 1.00 88.88 100 GLU A C 1
ATOM 780 O O . GLU A 1 100 ? 16.973 4.954 -13.119 1.00 88.88 100 GLU A O 1
ATOM 785 N N . ALA A 1 101 ? 15.264 6.410 -12.898 1.00 87.50 101 ALA A N 1
ATOM 786 C CA . ALA A 1 101 ? 16.057 7.629 -13.063 1.00 87.50 101 ALA A CA 1
ATOM 787 C C . ALA A 1 101 ? 17.068 7.852 -11.926 1.00 87.50 101 ALA A C 1
ATOM 789 O O . ALA A 1 101 ? 18.167 8.349 -12.164 1.00 87.50 101 ALA A O 1
ATOM 790 N N . ALA A 1 102 ? 16.728 7.459 -10.694 1.00 83.94 102 ALA A N 1
ATOM 791 C CA . ALA A 1 102 ? 17.611 7.577 -9.534 1.00 83.94 102 ALA A CA 1
ATOM 792 C C . ALA A 1 102 ? 18.794 6.594 -9.561 1.00 83.94 102 ALA A C 1
ATOM 794 O O . ALA A 1 102 ? 19.686 6.691 -8.719 1.00 83.94 102 ALA A O 1
ATOM 795 N N . GLY A 1 103 ? 18.803 5.626 -10.485 1.00 69.38 103 GLY A N 1
ATOM 796 C CA . GLY A 1 103 ? 19.908 4.685 -10.642 1.00 69.38 103 GLY A CA 1
ATOM 797 C C . GLY A 1 103 ? 20.174 3.814 -9.411 1.00 69.38 103 GLY A C 1
ATOM 798 O O . GLY A 1 103 ? 21.278 3.280 -9.305 1.00 69.38 103 GLY A O 1
ATOM 799 N N . ARG A 1 104 ? 19.210 3.664 -8.482 1.00 57.31 104 ARG A N 1
ATOM 800 C CA . ARG A 1 104 ? 19.443 2.914 -7.239 1.00 57.31 104 ARG A CA 1
ATOM 801 C C . ARG A 1 104 ? 19.907 1.487 -7.572 1.00 57.31 104 ARG A C 1
ATOM 803 O O . ARG A 1 104 ? 19.229 0.794 -8.340 1.00 57.31 104 ARG A O 1
ATOM 810 N N . PRO A 1 105 ? 21.075 1.058 -7.060 1.00 50.81 105 PRO A N 1
ATOM 811 C CA . PRO A 1 105 ? 21.551 -0.294 -7.264 1.00 50.81 105 PRO A CA 1
ATOM 812 C C . PRO A 1 105 ? 20.665 -1.254 -6.475 1.00 50.81 105 PRO A C 1
ATOM 814 O O . PRO A 1 105 ? 20.276 -0.995 -5.338 1.00 50.81 105 PRO A O 1
ATOM 817 N N . TYR A 1 106 ? 20.356 -2.375 -7.112 1.00 49.97 106 TYR A N 1
ATOM 818 C CA . TYR A 1 106 ? 19.777 -3.538 -6.467 1.00 49.97 106 TYR A CA 1
ATOM 819 C C . TYR A 1 106 ? 20.672 -3.960 -5.294 1.00 49.97 106 TYR A C 1
ATOM 821 O O . TYR A 1 106 ? 21.812 -4.368 -5.512 1.00 49.97 106 TYR A O 1
ATOM 829 N N . HIS A 1 107 ? 20.172 -3.862 -4.062 1.00 46.28 107 HIS A N 1
ATOM 830 C CA . HIS A 1 107 ? 20.740 -4.621 -2.956 1.00 46.28 107 HIS A CA 1
ATOM 831 C C . HIS A 1 107 ? 20.115 -6.012 -3.020 1.00 46.28 107 HIS A C 1
ATOM 833 O O . HIS A 1 107 ? 18.961 -6.208 -2.638 1.00 46.28 107 HIS A O 1
ATOM 839 N N . GLU A 1 108 ? 20.865 -6.966 -3.566 1.00 41.06 108 GLU A N 1
ATOM 840 C CA . GLU A 1 108 ? 20.595 -8.383 -3.362 1.00 41.06 108 GLU A CA 1
ATOM 841 C C . GLU A 1 108 ? 20.698 -8.601 -1.848 1.00 41.06 108 GLU A C 1
ATOM 843 O O . GLU A 1 108 ? 21.783 -8.552 -1.273 1.00 41.06 108 GLU A O 1
ATOM 848 N N . VAL A 1 109 ? 19.556 -8.688 -1.162 1.00 43.22 109 VAL A N 1
ATOM 849 C CA . VAL A 1 109 ? 19.551 -9.105 0.237 1.00 43.22 109 VAL A CA 1
ATOM 850 C C . VAL A 1 109 ? 19.911 -10.583 0.201 1.00 43.22 109 VAL A C 1
ATOM 852 O O . VAL A 1 109 ? 19.065 -11.425 -0.097 1.00 43.22 109 VAL A O 1
ATOM 855 N N . GLU A 1 110 ? 21.190 -10.889 0.414 1.00 39.12 110 GLU A N 1
ATOM 856 C CA . GLU A 1 110 ? 21.629 -12.245 0.716 1.00 39.12 110 GLU A CA 1
ATOM 857 C C . GLU A 1 110 ? 20.899 -12.674 1.992 1.00 39.12 110 GLU A C 1
ATOM 859 O O . GLU A 1 110 ? 21.198 -12.216 3.095 1.00 39.12 110 GLU A O 1
ATOM 864 N N . HIS A 1 111 ? 19.878 -13.513 1.836 1.00 35.62 111 HIS A N 1
ATOM 865 C CA . HIS A 1 111 ? 19.331 -14.268 2.950 1.00 35.62 111 HIS A CA 1
ATOM 866 C C . HIS A 1 111 ? 20.371 -15.328 3.330 1.00 35.62 111 HIS A C 1
ATOM 868 O O . HIS A 1 111 ? 20.433 -16.385 2.702 1.00 35.62 111 HIS A O 1
ATOM 874 N N . GLY A 1 112 ? 21.221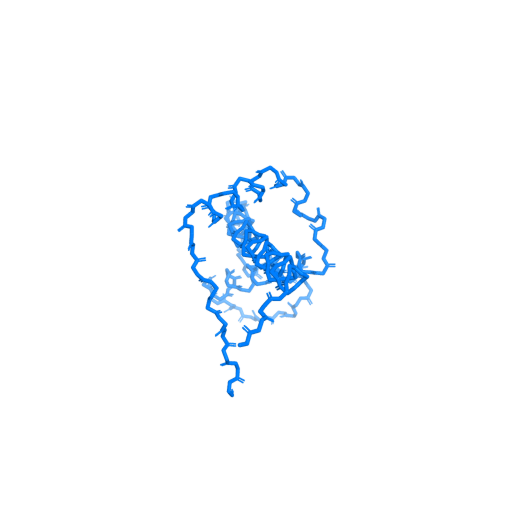 -14.985 4.301 1.00 36.81 112 GLY A N 1
ATOM 875 C CA . GLY A 1 112 ? 21.985 -15.946 5.099 1.00 36.81 112 GLY A CA 1
ATOM 876 C C . GLY A 1 112 ? 21.116 -16.645 6.135 1.00 36.81 112 GLY A C 1
ATOM 877 O O . GLY A 1 112 ? 20.077 -16.063 6.530 1.00 36.81 112 GLY A O 1
#

Secondary structure (DSSP, 8-state):
----HHHHHHHHHHHHHHHHHHHHHHHHHHHHHHHHHHHHHTT--HHHHHHHTT----TT--HHHHHHHHHHHHHHHHHH-GGGGGGGHHHHHHHHHHHHHTT---------

Sequence (112 aa):
MRVTALDMISRDARRRLLLLAEAIGDVAQRVAAEQVSHVMRQGDAPSRAVTMLGRLAEARLPRRKAIEKLAGQWLEMVRDNPALLAPYEHEIATRQALLEAAGRPYHEVEHG